Protein AF-A0A269Z074-F1 (afdb_monomer)

Radius of gyration: 26.38 Å; Cα contacts (8 Å, |Δi|>4): 41; chains: 1; bounding box: 40×21×77 Å

Organism: NCBI:txid33889

Structure (mmCIF, N/CA/C/O backbone):
data_AF-A0A269Z074-F1
#
_entry.id   AF-A0A269Z074-F1
#
loop_
_atom_site.group_PDB
_atom_site.id
_atom_site.type_symbol
_atom_site.label_atom_id
_atom_site.label_alt_id
_atom_site.label_comp_id
_atom_site.label_asym_id
_atom_site.label_entity_id
_atom_site.label_seq_id
_atom_site.pdbx_PDB_ins_code
_atom_site.Cartn_x
_atom_site.Cartn_y
_atom_site.Cartn_z
_atom_site.occupancy
_atom_site.B_iso_or_equiv
_atom_site.auth_seq_id
_atom_site.auth_comp_id
_atom_site.auth_asym_id
_atom_site.auth_atom_id
_atom_site.pdbx_PDB_model_num
ATOM 1 N N . GLN A 1 1 ? -8.521 -8.154 18.420 1.00 71.38 1 GLN A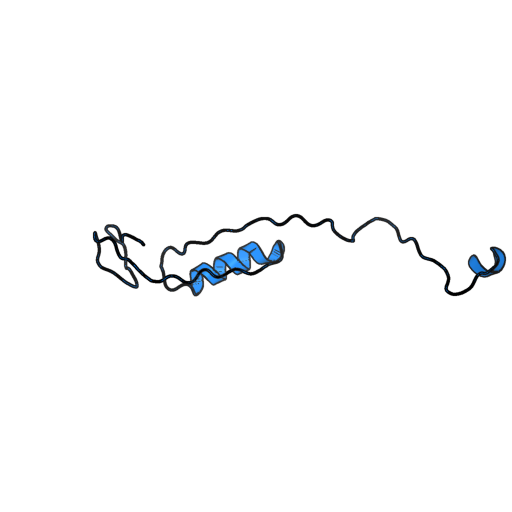 N 1
ATOM 2 C CA . GLN A 1 1 ? -8.782 -7.741 19.821 1.00 71.38 1 GLN A CA 1
ATOM 3 C C . GLN A 1 1 ? -8.395 -6.282 19.945 1.00 71.38 1 GLN A C 1
ATOM 5 O O . GLN A 1 1 ? -7.316 -5.931 19.476 1.00 71.38 1 GLN A O 1
ATOM 10 N N . PHE A 1 2 ? -9.226 -5.445 20.552 1.00 72.75 2 PHE A N 1
ATOM 11 C CA . PHE A 1 2 ? -8.870 -4.054 20.834 1.00 72.75 2 PHE A CA 1
ATOM 12 C C . PHE A 1 2 ? -9.488 -3.606 22.157 1.00 72.75 2 PHE A C 1
ATOM 14 O O . PHE A 1 2 ? -10.423 -4.226 22.652 1.00 72.75 2 PHE A O 1
ATOM 21 N N . LYS A 1 3 ? -8.926 -2.553 22.752 1.00 65.81 3 LYS A N 1
ATOM 22 C CA . LYS A 1 3 ? -9.423 -1.957 23.992 1.00 65.81 3 LYS A CA 1
ATOM 23 C C . LYS A 1 3 ? -9.699 -0.477 23.736 1.00 65.81 3 LYS A C 1
ATOM 25 O O . LYS A 1 3 ? -8.729 0.263 23.551 1.00 65.81 3 LYS A O 1
ATOM 30 N N . PRO A 1 4 ? -10.967 -0.038 23.705 1.00 68.81 4 PRO A N 1
ATOM 31 C CA . PRO A 1 4 ? -11.278 1.382 23.666 1.00 68.81 4 PRO A CA 1
ATOM 32 C C . PRO A 1 4 ? -10.736 2.052 24.938 1.00 68.81 4 PRO A C 1
ATOM 34 O O . PRO A 1 4 ? -10.879 1.518 26.043 1.00 68.81 4 PRO A O 1
ATOM 37 N N . ILE A 1 5 ? -10.073 3.194 24.776 1.00 73.56 5 ILE A N 1
ATOM 38 C CA . ILE A 1 5 ? -9.511 3.998 25.872 1.00 73.56 5 ILE A CA 1
ATOM 39 C C . ILE A 1 5 ? -10.418 5.194 26.174 1.00 73.56 5 ILE A C 1
ATOM 41 O O . ILE A 1 5 ? -11.305 5.504 25.381 1.00 73.56 5 ILE A O 1
ATOM 45 N N . ASP A 1 6 ? -10.209 5.847 27.318 1.00 55.97 6 ASP A N 1
ATOM 46 C CA . ASP A 1 6 ? -10.970 7.040 27.705 1.00 55.97 6 ASP A CA 1
ATOM 47 C C . ASP A 1 6 ? -10.955 8.092 26.569 1.00 55.97 6 ASP A C 1
ATOM 49 O O . ASP A 1 6 ? -9.921 8.296 25.933 1.00 55.97 6 ASP A O 1
ATOM 53 N N . ASP A 1 7 ? -12.119 8.700 26.299 1.00 68.56 7 ASP A N 1
ATOM 54 C CA . ASP A 1 7 ? -12.471 9.556 25.140 1.00 68.56 7 ASP A CA 1
ATOM 55 C C . ASP A 1 7 ? -12.675 8.869 23.769 1.00 68.56 7 ASP A C 1
ATOM 57 O O . ASP A 1 7 ? -13.029 9.546 22.803 1.00 68.56 7 ASP A O 1
ATOM 61 N N . ALA A 1 8 ? -12.545 7.543 23.646 1.00 63.94 8 ALA A N 1
ATOM 62 C CA . ALA A 1 8 ? -12.897 6.851 22.401 1.00 63.94 8 ALA A CA 1
ATOM 63 C C . ALA A 1 8 ? -14.423 6.802 22.182 1.00 63.94 8 ALA A C 1
ATOM 65 O O . ALA A 1 8 ? -15.181 6.542 23.119 1.00 63.94 8 ALA A O 1
ATOM 66 N N . ASN A 1 9 ? -14.877 6.956 20.931 1.00 64.38 9 ASN A N 1
ATOM 67 C CA . ASN A 1 9 ? -16.266 6.695 20.532 1.00 64.38 9 ASN A CA 1
ATOM 68 C C . ASN A 1 9 ? -16.344 5.404 19.691 1.00 64.38 9 ASN A C 1
ATOM 70 O O . ASN A 1 9 ? -16.428 5.465 18.460 1.00 64.38 9 ASN A O 1
ATOM 74 N N . PRO A 1 10 ? -16.224 4.221 20.324 1.00 63.31 10 PRO A N 1
ATOM 75 C CA . PRO A 1 10 ? -16.077 2.967 19.604 1.00 63.31 10 PRO A CA 1
ATOM 76 C C . PRO A 1 10 ? -17.345 2.613 18.820 1.00 63.31 10 PRO A C 1
ATOM 78 O O . PRO A 1 10 ? -18.459 2.674 19.333 1.00 63.31 10 PRO A O 1
ATOM 81 N N . TYR A 1 11 ? -17.164 2.154 17.580 1.00 65.38 11 TYR A N 1
ATOM 82 C CA . TYR A 1 11 ? -18.251 1.555 16.799 1.00 65.38 11 TYR A CA 1
ATOM 83 C C . TYR A 1 11 ? -18.731 0.218 17.404 1.00 65.38 11 TYR A C 1
ATOM 85 O O . TYR A 1 11 ? -19.881 -0.173 17.210 1.00 65.38 11 TYR A O 1
ATOM 93 N N . LEU A 1 12 ? -17.856 -0.482 18.141 1.00 67.81 12 LEU A N 1
ATOM 94 C CA . LEU A 1 12 ? -18.129 -1.756 18.810 1.00 67.81 12 LEU A CA 1
ATOM 95 C C . LEU A 1 12 ? -17.338 -1.853 20.134 1.00 67.81 12 LEU A C 1
ATOM 97 O O . LEU A 1 12 ? -16.170 -1.474 20.161 1.00 67.81 12 LEU A O 1
ATOM 101 N N . GLY A 1 13 ? -17.939 -2.401 21.195 1.00 66.69 13 GLY A N 1
ATOM 102 C CA . GLY A 1 13 ? -17.292 -2.637 22.499 1.00 66.69 13 GLY A CA 1
ATOM 103 C C . GLY A 1 13 ? -17.516 -1.539 23.549 1.00 66.69 13 GLY A C 1
ATOM 104 O O . GLY A 1 13 ? -18.005 -0.453 23.234 1.00 66.69 13 GLY A O 1
ATOM 105 N N . GLU A 1 14 ? -17.163 -1.836 24.804 1.00 71.25 14 GLU A N 1
ATOM 106 C CA . GLU A 1 14 ? -17.269 -0.914 25.946 1.00 71.25 14 GLU A CA 1
ATOM 107 C C . GLU A 1 14 ? -15.909 -0.302 26.329 1.00 71.25 14 GLU A C 1
ATOM 109 O O . GLU A 1 14 ? -14.854 -0.933 26.221 1.00 71.25 14 GLU A O 1
ATOM 114 N N . ILE A 1 15 ? -15.921 0.960 26.778 1.00 76.12 15 ILE A N 1
ATOM 115 C CA . ILE A 1 15 ? -14.707 1.678 27.195 1.00 76.12 15 ILE A CA 1
ATOM 116 C C . ILE A 1 15 ? -14.054 0.954 28.375 1.00 76.12 15 ILE A C 1
ATOM 118 O O . ILE A 1 15 ? -14.693 0.691 29.390 1.00 76.12 15 ILE A O 1
ATOM 122 N N . GLY A 1 16 ? -12.754 0.673 28.264 1.00 71.75 16 GLY A N 1
ATOM 123 C CA . GLY A 1 16 ? -11.985 0.038 29.332 1.00 71.75 16 GLY A CA 1
ATOM 124 C C . GLY A 1 16 ? -11.962 -1.496 29.300 1.00 71.75 16 GLY A C 1
ATOM 125 O O . GLY A 1 16 ? -11.083 -2.075 29.955 1.00 71.75 16 GLY A O 1
ATOM 126 N N . GLU A 1 17 ? -12.814 -2.148 28.506 1.00 74.56 17 GLU A N 1
ATOM 127 C CA . GLU A 1 17 ? -12.847 -3.609 28.339 1.00 74.56 17 GLU A CA 1
ATOM 128 C C . GLU A 1 17 ? -12.068 -4.066 27.090 1.00 74.56 17 GLU A C 1
ATOM 130 O O . GLU A 1 17 ? -11.835 -3.296 26.157 1.00 74.56 17 GLU A O 1
ATOM 135 N N . ILE A 1 18 ? -11.544 -5.300 27.118 1.00 66.94 18 ILE A N 1
ATOM 136 C CA . ILE A 1 18 ? -10.835 -5.887 25.969 1.00 66.94 18 ILE A CA 1
ATOM 137 C C . ILE A 1 18 ? -11.850 -6.659 25.144 1.00 66.94 18 ILE A C 1
ATOM 139 O O . ILE A 1 18 ? -12.287 -7.731 25.562 1.00 66.94 18 ILE A O 1
ATOM 143 N N . GLU A 1 19 ? -12.104 -6.170 23.936 1.00 70.75 19 GLU A N 1
ATOM 144 C CA . GLU A 1 19 ? -13.091 -6.759 23.051 1.00 70.75 19 GLU A CA 1
ATOM 145 C C . GLU A 1 19 ? -12.454 -7.651 21.992 1.00 70.75 19 GLU A C 1
ATOM 147 O O . GLU A 1 19 ? -11.474 -7.302 21.316 1.00 70.75 19 GLU A O 1
ATOM 152 N N . TYR A 1 20 ? -13.024 -8.847 21.859 1.00 71.50 20 TYR A N 1
ATOM 153 C CA . TYR A 1 20 ? -12.635 -9.846 20.876 1.00 71.50 20 TYR A CA 1
ATOM 154 C C . TYR A 1 20 ? -13.632 -9.806 19.726 1.00 71.50 20 TYR A C 1
ATOM 156 O O . TYR A 1 20 ? -14.788 -10.191 19.876 1.00 71.50 20 TYR A O 1
ATOM 164 N N . VAL A 1 21 ? -13.167 -9.324 18.578 1.00 78.75 21 VAL A N 1
ATOM 165 C CA . VAL A 1 21 ? -13.962 -9.201 17.357 1.00 78.75 21 VAL A CA 1
ATOM 166 C C . VAL A 1 21 ? -13.319 -10.057 16.281 1.00 78.75 21 VAL A C 1
ATOM 168 O O . VAL A 1 21 ? -12.092 -10.061 16.147 1.00 78.75 21 VAL A O 1
ATOM 171 N N . ASP A 1 22 ? -14.152 -10.768 15.525 1.00 78.88 22 ASP A N 1
ATOM 172 C CA . ASP A 1 22 ? -13.729 -11.448 14.308 1.00 78.88 22 ASP A CA 1
ATOM 173 C C . ASP A 1 22 ? -13.419 -10.393 13.238 1.00 78.88 22 ASP A C 1
ATOM 175 O O . ASP A 1 22 ? -14.311 -9.765 12.668 1.00 78.88 22 ASP A O 1
ATOM 179 N N . GLU A 1 23 ? -12.131 -10.165 12.995 1.00 84.00 23 GLU A N 1
ATOM 180 C CA . GLU A 1 23 ? -11.651 -9.203 12.006 1.00 84.00 23 GLU A CA 1
ATOM 181 C C . GLU A 1 23 ? -11.378 -9.882 10.661 1.00 84.00 23 GLU A C 1
ATOM 183 O O . GLU A 1 23 ? -10.940 -11.032 10.583 1.00 84.00 23 GLU A O 1
ATOM 188 N N . VAL A 1 24 ? -11.597 -9.137 9.577 1.00 88.38 24 VAL A N 1
ATOM 189 C CA . VAL A 1 24 ? -11.239 -9.562 8.221 1.00 88.38 24 VAL A CA 1
ATOM 190 C C . VAL A 1 24 ? -9.986 -8.812 7.791 1.00 88.38 24 VAL A C 1
ATOM 192 O O . VAL A 1 24 ? -9.987 -7.585 7.716 1.00 88.38 24 VAL A O 1
ATOM 195 N N . LYS A 1 25 ? -8.924 -9.548 7.449 1.00 91.56 25 LYS A N 1
ATOM 196 C CA . LYS A 1 25 ? -7.730 -8.966 6.830 1.00 91.56 25 LYS A CA 1
ATOM 197 C C . LYS A 1 25 ? -7.967 -8.791 5.328 1.00 91.56 25 LYS A C 1
ATOM 199 O O . LYS A 1 25 ? -8.142 -9.774 4.610 1.00 91.56 25 LYS A O 1
ATOM 204 N N . LEU A 1 26 ? -7.964 -7.546 4.858 1.00 93.44 26 LEU A N 1
ATOM 205 C CA . LEU A 1 26 ? -8.061 -7.209 3.437 1.00 93.44 26 LEU A CA 1
ATOM 206 C C . LEU A 1 26 ? -6.671 -6.893 2.879 1.00 93.44 26 LEU A C 1
ATOM 208 O O . LEU A 1 26 ? -5.952 -6.068 3.436 1.00 93.44 26 LEU A O 1
ATOM 212 N N . GLU A 1 27 ? -6.306 -7.529 1.766 1.00 96.12 27 GLU A N 1
ATOM 213 C CA . GLU A 1 27 ? -5.015 -7.335 1.098 1.00 96.12 27 GLU A CA 1
ATOM 214 C C . GLU A 1 27 ? -5.238 -7.060 -0.391 1.00 96.12 27 GLU A C 1
ATOM 216 O O . GLU A 1 27 ? -5.938 -7.807 -1.077 1.00 96.12 27 GLU A O 1
ATOM 221 N N . PHE A 1 28 ? -4.652 -5.979 -0.904 1.00 95.12 28 PHE A N 1
ATOM 222 C CA . PHE A 1 28 ? -4.716 -5.612 -2.317 1.00 95.12 28 PHE A CA 1
ATOM 223 C C . PHE A 1 28 ? -3.494 -4.779 -2.716 1.00 95.12 28 PHE A C 1
ATOM 225 O O . PHE A 1 28 ? -2.795 -4.225 -1.872 1.00 95.12 28 PHE A O 1
ATOM 232 N N . MET A 1 29 ? -3.222 -4.704 -4.020 1.00 95.75 29 MET A N 1
ATOM 233 C CA . MET A 1 29 ? -2.119 -3.909 -4.562 1.00 95.75 29 MET A CA 1
ATOM 234 C C . MET A 1 29 ? -2.603 -2.536 -5.019 1.00 95.75 29 MET A C 1
ATOM 236 O O . MET A 1 29 ? -3.684 -2.409 -5.595 1.00 95.75 29 MET A O 1
ATOM 240 N N . ILE A 1 30 ? -1.750 -1.533 -4.839 1.00 95.50 30 ILE A N 1
ATOM 241 C CA . ILE A 1 30 ? -1.928 -0.178 -5.364 1.00 95.50 30 ILE A CA 1
ATOM 242 C C . ILE A 1 30 ? -0.659 0.266 -6.090 1.00 95.50 30 ILE A C 1
ATOM 244 O O . ILE A 1 30 ? 0.429 -0.250 -5.826 1.00 95.50 30 ILE A O 1
ATOM 248 N N . SER A 1 31 ? -0.778 1.231 -7.001 1.00 93.88 31 SER A N 1
ATOM 249 C CA . SER A 1 31 ? 0.400 1.930 -7.515 1.00 93.88 31 SER A CA 1
ATOM 250 C C . SER A 1 31 ? 0.928 2.918 -6.472 1.00 93.88 31 SER A C 1
ATOM 252 O O . SER A 1 31 ? 0.178 3.417 -5.633 1.00 93.88 31 SER A O 1
ATOM 254 N N . TYR A 1 32 ? 2.214 3.260 -6.555 1.00 91.88 32 TYR A N 1
ATOM 255 C CA . TYR A 1 32 ? 2.839 4.227 -5.644 1.00 91.88 32 TYR A CA 1
ATOM 256 C C . TYR A 1 32 ? 2.081 5.569 -5.595 1.00 91.88 32 TYR A C 1
ATOM 258 O O . TYR A 1 32 ? 1.864 6.150 -4.536 1.00 91.88 32 TYR A O 1
ATOM 266 N N . GLN A 1 33 ? 1.584 6.031 -6.745 1.00 94.94 33 GLN A N 1
ATOM 267 C CA . GLN A 1 33 ? 0.835 7.287 -6.863 1.00 94.94 33 GLN A CA 1
ATOM 268 C C . GLN A 1 33 ? -0.530 7.252 -6.156 1.00 94.94 33 GLN A C 1
ATOM 270 O O . GLN A 1 33 ? -1.088 8.299 -5.836 1.00 94.94 33 GLN A O 1
ATOM 275 N N . GLN A 1 34 ? -1.081 6.061 -5.911 1.00 97.31 34 GLN A N 1
ATOM 276 C CA . GLN A 1 34 ? -2.381 5.880 -5.267 1.00 97.31 34 GLN A CA 1
ATOM 277 C C . GLN A 1 34 ? -2.296 5.854 -3.737 1.00 97.31 34 GLN A C 1
ATOM 279 O O . GLN A 1 34 ? -3.344 5.809 -3.094 1.00 97.31 34 GLN A O 1
ATOM 284 N N . GLN A 1 35 ? -1.104 5.908 -3.133 1.00 96.88 35 GLN A N 1
ATOM 285 C CA . GLN A 1 35 ? -0.937 5.770 -1.681 1.00 96.88 35 GLN A CA 1
ATOM 286 C C . GLN A 1 35 ? -1.770 6.792 -0.889 1.00 96.88 35 GLN A C 1
ATOM 288 O O . GLN A 1 35 ? -2.596 6.403 -0.067 1.00 96.88 35 GLN A O 1
ATOM 293 N N . GLN A 1 36 ? -1.649 8.087 -1.202 1.00 97.44 36 GLN A N 1
ATOM 294 C CA . GLN A 1 36 ? -2.411 9.142 -0.514 1.00 97.44 36 GLN A CA 1
ATOM 295 C C . GLN A 1 36 ? -3.925 9.040 -0.742 1.00 97.44 36 GLN A C 1
ATOM 297 O O . GLN A 1 36 ? -4.717 9.368 0.141 1.00 97.44 36 GLN A O 1
ATOM 302 N N . LEU A 1 37 ? -4.344 8.617 -1.939 1.00 97.50 37 LEU A N 1
ATOM 303 C CA . LEU A 1 37 ? -5.760 8.411 -2.244 1.00 97.50 37 LEU A CA 1
ATOM 304 C C . LEU A 1 37 ? -6.323 7.247 -1.420 1.00 97.50 37 LEU A C 1
ATOM 306 O O . LEU A 1 37 ? -7.418 7.353 -0.875 1.00 97.50 37 LEU A O 1
ATOM 310 N N . THR A 1 38 ? -5.555 6.164 -1.317 1.00 97.31 38 THR A N 1
ATOM 311 C CA . THR A 1 38 ? -5.923 4.956 -0.574 1.00 97.31 38 THR A CA 1
ATOM 312 C C . THR A 1 38 ? -6.041 5.254 0.915 1.00 97.31 38 THR A C 1
ATOM 314 O O . THR A 1 38 ? -7.048 4.910 1.519 1.00 97.31 38 THR A O 1
ATOM 317 N N . GLU A 1 39 ? -5.072 5.969 1.489 1.00 96.62 39 GLU A N 1
ATOM 318 C CA . GLU A 1 39 ? -5.111 6.401 2.889 1.00 96.62 39 GLU A CA 1
ATOM 319 C C . GLU A 1 39 ? -6.366 7.228 3.199 1.00 96.62 39 GLU A C 1
ATOM 3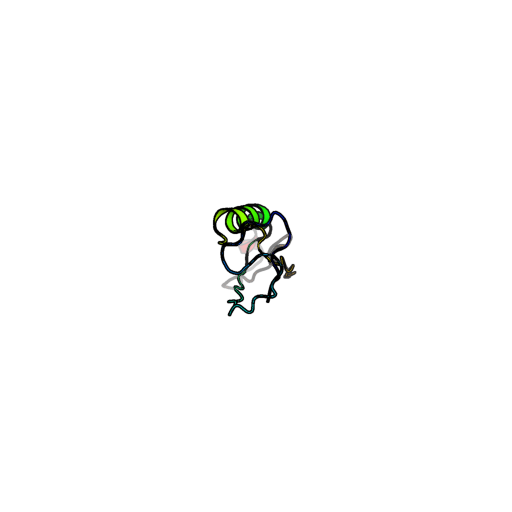21 O O . GLU A 1 39 ? -7.098 6.921 4.138 1.00 96.62 39 GLU A O 1
ATOM 326 N N . LYS A 1 40 ? -6.681 8.231 2.369 1.00 97.00 40 LYS A N 1
ATOM 327 C CA . LYS A 1 40 ? -7.904 9.032 2.538 1.00 97.00 40 LYS A CA 1
ATOM 328 C C . LYS A 1 40 ? -9.171 8.186 2.465 1.00 97.00 40 LYS A C 1
ATOM 330 O O . LYS A 1 40 ? -10.094 8.416 3.239 1.00 97.00 40 LYS A O 1
ATOM 335 N N . ALA A 1 41 ? -9.221 7.224 1.545 1.00 96.69 41 ALA A N 1
ATOM 336 C CA . ALA A 1 41 ? -10.367 6.335 1.410 1.00 96.69 41 ALA A CA 1
ATOM 337 C C . ALA A 1 41 ? -10.531 5.427 2.638 1.00 96.69 41 ALA A C 1
ATOM 339 O O . ALA A 1 41 ? -11.652 5.258 3.111 1.00 96.69 41 ALA A O 1
ATOM 340 N N . ILE A 1 42 ? -9.435 4.895 3.190 1.00 95.75 42 ILE A N 1
ATOM 341 C CA . ILE A 1 42 ? -9.475 4.112 4.430 1.00 95.75 42 ILE A CA 1
ATOM 342 C C . ILE A 1 42 ? -10.058 4.967 5.559 1.00 95.75 42 ILE A C 1
ATOM 344 O O . ILE A 1 42 ? -11.064 4.579 6.137 1.00 95.75 42 ILE A O 1
ATOM 348 N N . HIS A 1 43 ? -9.526 6.166 5.811 1.00 94.19 43 HIS A N 1
ATOM 349 C CA . HIS A 1 43 ? -10.043 7.045 6.874 1.00 94.19 43 HIS A CA 1
ATOM 350 C C . HIS A 1 43 ? -11.500 7.477 6.670 1.00 94.19 43 HIS A C 1
ATOM 352 O O . HIS A 1 43 ? -12.231 7.660 7.635 1.00 94.19 43 HIS A O 1
ATOM 358 N N . GLN A 1 44 ? -11.939 7.650 5.422 1.00 95.69 44 GLN A N 1
ATOM 359 C CA . GLN A 1 44 ? -13.302 8.092 5.124 1.00 95.69 44 GLN A CA 1
ATOM 360 C C . GLN A 1 44 ? -14.349 6.979 5.275 1.00 95.69 44 GLN A C 1
ATOM 362 O O . GLN A 1 44 ? -15.491 7.269 5.632 1.00 95.69 44 GLN A O 1
ATOM 367 N N . TYR A 1 45 ? -13.999 5.734 4.940 1.00 94.12 45 TYR A N 1
ATOM 368 C CA . TYR A 1 45 ? -14.969 4.640 4.820 1.00 94.12 45 TYR A CA 1
ATOM 369 C C . TYR A 1 45 ? -14.789 3.526 5.850 1.00 94.12 45 TYR A C 1
ATOM 371 O O . TYR A 1 45 ? -15.674 2.677 5.974 1.00 94.12 45 TYR A O 1
ATOM 379 N N . HIS A 1 46 ? -13.671 3.491 6.573 1.00 91.12 46 HIS A N 1
ATOM 380 C CA . HIS A 1 46 ? -13.459 2.479 7.594 1.00 91.12 46 HIS A CA 1
ATOM 381 C C . HIS A 1 46 ? -14.386 2.727 8.803 1.00 91.12 46 HIS A C 1
ATOM 383 O O . HIS A 1 46 ? -14.499 3.867 9.250 1.00 91.12 46 HIS A O 1
ATOM 389 N N . PRO A 1 47 ? -15.044 1.691 9.363 1.00 86.88 47 PRO A N 1
ATOM 390 C CA . PRO A 1 47 ? -15.985 1.864 10.477 1.00 86.88 47 PRO A CA 1
ATOM 391 C C . PRO A 1 47 ? -15.352 2.410 11.761 1.00 86.88 47 PRO A C 1
ATOM 393 O O . PRO A 1 47 ? -16.026 3.041 12.570 1.00 86.88 47 PRO A O 1
ATOM 396 N N . TYR A 1 48 ? -14.069 2.116 11.978 1.00 83.19 48 TYR A N 1
ATOM 397 C CA . TYR A 1 48 ? -13.340 2.545 13.172 1.00 83.19 48 TYR A CA 1
ATOM 398 C C . TYR A 1 48 ? -12.703 3.917 12.985 1.00 83.19 48 TYR A C 1
ATOM 400 O O . TYR A 1 48 ? -12.114 4.182 11.941 1.00 83.19 48 TYR A O 1
ATOM 408 N N . GLU A 1 49 ? -12.738 4.720 14.049 1.00 76.44 49 GLU A N 1
ATOM 409 C CA . GLU A 1 49 ? -12.114 6.046 14.122 1.00 76.44 49 GLU A CA 1
ATOM 410 C C . GLU A 1 49 ? -10.594 5.995 13.915 1.00 76.44 49 GLU A C 1
ATOM 412 O O . GLU A 1 49 ? -10.026 6.848 13.241 1.00 76.44 49 GLU A O 1
ATOM 417 N N . THR A 1 50 ? -9.934 4.970 14.464 1.00 84.38 50 THR A N 1
ATOM 418 C CA . THR A 1 50 ? -8.504 4.707 14.244 1.00 84.38 50 THR A CA 1
ATOM 419 C C . THR A 1 50 ? -8.337 3.378 13.499 1.00 84.38 50 THR A C 1
ATOM 421 O O . THR A 1 50 ? -8.233 2.330 14.142 1.00 84.38 50 THR A O 1
ATOM 424 N N . PRO A 1 51 ? -8.370 3.373 12.152 1.00 89.94 51 PRO A N 1
ATOM 425 C CA . 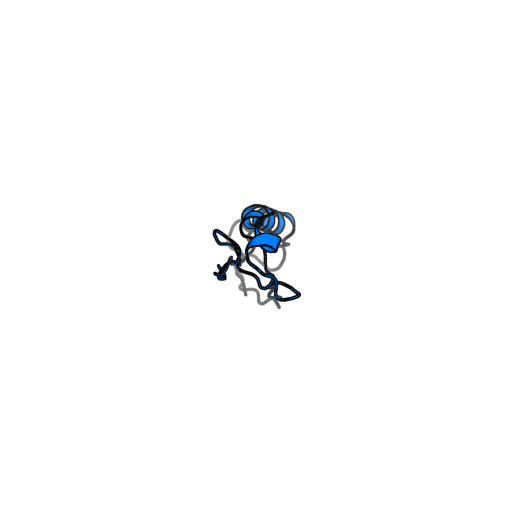PRO A 1 51 ? -8.166 2.160 11.365 1.00 89.94 51 PRO A CA 1
ATOM 426 C C . PRO A 1 51 ? -6.719 1.659 11.463 1.00 89.94 51 PRO A C 1
ATOM 428 O O . PRO A 1 51 ? -5.778 2.450 11.500 1.00 89.94 51 PRO A O 1
ATOM 431 N N . VAL A 1 52 ? -6.539 0.336 11.441 1.00 91.44 52 VAL A N 1
ATOM 432 C CA . VAL A 1 52 ? -5.220 -0.313 11.384 1.00 91.44 52 VAL A CA 1
ATOM 433 C C . VAL A 1 52 ? -4.966 -0.791 9.956 1.00 91.44 52 VAL A C 1
ATOM 435 O O . VAL A 1 52 ? -5.742 -1.578 9.416 1.00 91.44 52 VAL A O 1
ATOM 438 N N . TYR A 1 53 ? -3.891 -0.310 9.336 1.00 94.56 53 TYR A N 1
ATOM 439 C CA . TYR A 1 53 ? -3.468 -0.698 7.991 1.00 94.56 53 TYR A CA 1
ATOM 440 C C . TYR A 1 53 ? -1.950 -0.566 7.842 1.00 94.56 53 TYR A C 1
ATOM 442 O O . TYR A 1 53 ? -1.329 0.263 8.504 1.00 94.56 53 TYR A O 1
ATOM 450 N N . ASP A 1 54 ? -1.374 -1.33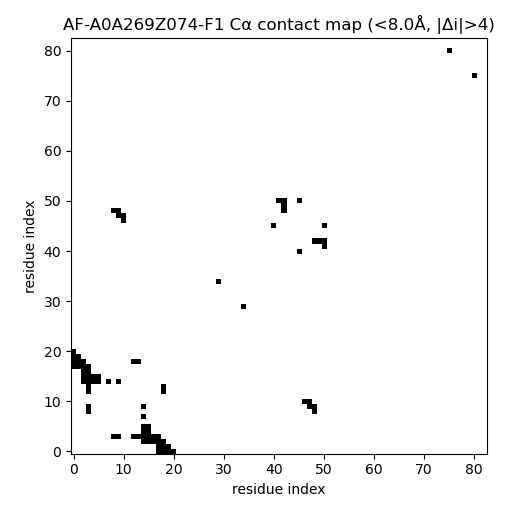5 6.918 1.00 96.19 54 ASP A N 1
ATOM 451 C CA . ASP A 1 54 ? 0.047 -1.288 6.574 1.00 96.19 54 ASP A CA 1
ATOM 452 C C . ASP A 1 54 ? 0.226 -1.082 5.066 1.00 96.19 54 ASP A C 1
ATOM 454 O O . ASP A 1 54 ? -0.435 -1.731 4.251 1.00 96.19 54 ASP A O 1
ATOM 458 N N . PHE A 1 55 ? 1.165 -0.214 4.681 1.00 96.12 55 PHE A N 1
ATOM 459 C CA . PHE A 1 55 ? 1.669 -0.152 3.309 1.00 96.12 55 PHE A CA 1
ATOM 460 C C . PHE A 1 55 ? 2.963 -0.957 3.218 1.00 96.12 55 PHE A C 1
ATOM 462 O O . PHE A 1 55 ? 3.987 -0.569 3.776 1.00 96.12 55 PHE A O 1
ATOM 469 N N . ILE A 1 56 ? 2.919 -2.075 2.496 1.00 95.69 56 ILE A N 1
ATOM 470 C CA . ILE A 1 56 ? 4.083 -2.934 2.269 1.00 95.69 56 ILE A CA 1
ATOM 471 C C . ILE A 1 56 ? 4.640 -2.622 0.881 1.00 95.69 56 ILE A C 1
ATOM 473 O O . ILE A 1 56 ? 3.977 -2.857 -0.131 1.00 95.69 56 ILE A O 1
ATOM 477 N N . GLU A 1 57 ? 5.855 -2.078 0.828 1.00 93.19 57 GLU A N 1
ATOM 478 C CA . GLU A 1 57 ? 6.516 -1.780 -0.440 1.00 93.19 57 GLU A CA 1
ATOM 479 C C . GLU A 1 57 ? 6.898 -3.075 -1.167 1.00 93.19 57 GLU A C 1
ATOM 481 O O . GLU A 1 57 ? 7.568 -3.950 -0.618 1.00 93.19 57 GLU A O 1
ATOM 486 N N . LEU A 1 58 ? 6.482 -3.181 -2.429 1.00 90.06 58 LEU A N 1
ATOM 487 C CA . LEU A 1 58 ? 6.856 -4.272 -3.321 1.00 90.06 58 LEU A CA 1
ATOM 488 C C . LEU A 1 58 ? 7.695 -3.712 -4.463 1.00 90.06 58 LEU A C 1
ATOM 490 O O . LEU A 1 58 ? 7.173 -3.111 -5.404 1.00 90.06 58 LEU A O 1
ATOM 494 N N . THR A 1 59 ? 9.002 -3.936 -4.396 1.00 82.38 59 THR A N 1
ATOM 495 C CA . THR A 1 59 ? 9.923 -3.578 -5.472 1.00 82.38 59 THR A CA 1
ATOM 496 C C . THR A 1 59 ? 9.819 -4.614 -6.590 1.00 82.38 59 THR A C 1
ATOM 498 O O . THR A 1 59 ? 10.002 -5.811 -6.374 1.00 82.38 59 THR A O 1
ATOM 501 N N . LYS A 1 60 ? 9.515 -4.155 -7.804 1.00 74.56 60 LYS A N 1
ATOM 502 C CA . LYS A 1 60 ? 9.592 -4.958 -9.028 1.00 74.56 60 LYS A CA 1
ATOM 503 C C . LYS A 1 60 ? 10.598 -4.305 -9.957 1.00 74.56 60 LYS A C 1
ATOM 505 O O . LYS A 1 60 ? 10.626 -3.079 -10.057 1.00 74.56 60 LYS A O 1
ATOM 510 N N . GLU A 1 61 ? 11.389 -5.112 -10.656 1.00 79.44 61 GLU A N 1
ATOM 511 C CA . GLU A 1 61 ? 12.166 -4.591 -11.775 1.00 79.44 61 GLU A CA 1
ATOM 512 C C . GLU A 1 61 ? 11.192 -4.090 -12.841 1.00 79.44 61 GLU A C 1
ATOM 514 O O . GLU A 1 61 ? 10.313 -4.817 -13.312 1.00 79.44 61 GLU A O 1
ATOM 519 N N . GLY A 1 62 ? 11.287 -2.802 -13.154 1.00 73.00 62 GLY A N 1
ATOM 520 C CA . GLY A 1 62 ? 10.466 -2.201 -14.185 1.00 73.00 62 GLY A CA 1
ATOM 521 C C . GLY A 1 62 ? 10.922 -2.640 -15.568 1.00 73.00 62 GLY A C 1
ATOM 522 O O . GLY A 1 62 ? 12.113 -2.774 -15.829 1.00 73.00 62 GLY A O 1
ATOM 523 N N . SER A 1 63 ? 9.980 -2.787 -16.495 1.00 76.44 63 SER A N 1
ATOM 524 C CA . SER A 1 63 ? 10.274 -3.045 -17.909 1.00 76.44 63 SER A CA 1
ATOM 525 C C . SER A 1 63 ? 10.672 -1.774 -18.677 1.00 76.44 63 SER A C 1
ATOM 527 O O . SER A 1 63 ? 10.442 -1.684 -19.881 1.00 76.44 63 SER A O 1
ATOM 529 N N . TYR A 1 64 ? 11.188 -0.755 -17.985 1.00 78.31 64 TYR A N 1
ATOM 530 C CA . TYR A 1 64 ? 11.610 0.510 -18.578 1.00 78.31 64 TYR A CA 1
ATOM 531 C C . TYR A 1 64 ? 13.133 0.558 -18.681 1.00 78.31 64 TYR A C 1
ATOM 533 O O . TYR A 1 64 ? 13.859 0.232 -17.746 1.00 78.31 64 TYR A O 1
ATOM 541 N N . GLY A 1 65 ? 13.616 0.995 -19.835 1.00 83.12 65 GLY A N 1
ATOM 542 C CA . GLY A 1 65 ? 15.032 1.105 -20.145 1.00 83.12 65 GLY A CA 1
ATOM 543 C C . GLY A 1 65 ? 15.234 2.058 -21.314 1.00 83.12 65 GLY A C 1
ATOM 544 O O . GLY A 1 65 ? 14.278 2.462 -21.978 1.00 83.12 65 GLY A O 1
ATOM 545 N N . LEU A 1 66 ? 16.481 2.455 -21.545 1.00 87.56 66 LEU A N 1
ATOM 546 C CA . LEU A 1 66 ? 16.831 3.265 -22.706 1.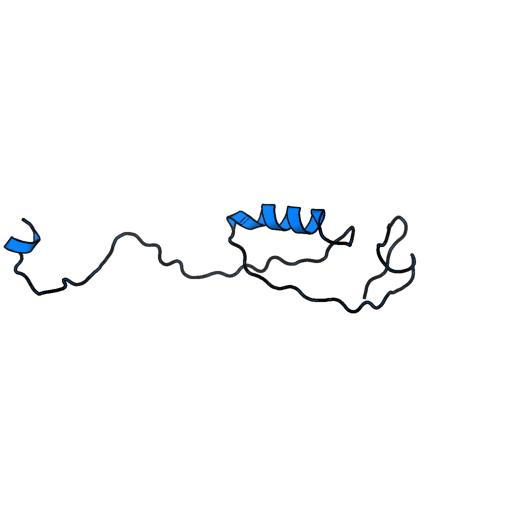00 87.56 66 LEU A CA 1
ATOM 547 C C . LEU A 1 66 ? 17.107 2.349 -23.897 1.00 87.56 66 LEU A C 1
ATOM 549 O O . LEU A 1 66 ? 18.002 1.510 -23.843 1.00 87.56 66 LEU A O 1
ATOM 553 N N . GLY A 1 67 ? 16.366 2.567 -24.980 1.00 88.69 67 GLY A N 1
ATOM 554 C CA . GLY A 1 67 ? 16.503 1.799 -26.211 1.00 88.69 67 GLY A CA 1
ATOM 555 C C . GLY A 1 67 ? 15.644 0.537 -26.241 1.00 88.69 67 GLY A C 1
ATOM 556 O O . GLY A 1 67 ? 15.096 0.089 -25.237 1.00 88.69 67 GLY A O 1
ATOM 557 N N . ILE A 1 68 ? 15.504 -0.006 -27.445 1.00 90.31 68 ILE A N 1
ATOM 558 C CA . ILE A 1 68 ? 14.772 -1.236 -27.733 1.00 90.31 68 ILE A CA 1
ATOM 559 C C . ILE A 1 68 ? 15.677 -2.062 -28.643 1.00 90.31 68 ILE A C 1
ATOM 561 O O . ILE A 1 68 ? 16.249 -1.528 -29.592 1.00 90.31 68 ILE A O 1
ATOM 565 N N . ILE A 1 69 ? 15.815 -3.350 -28.344 1.00 91.88 69 ILE A N 1
ATOM 566 C CA . ILE A 1 69 ? 16.428 -4.330 -29.241 1.00 91.88 69 ILE A CA 1
ATOM 567 C C . ILE A 1 69 ? 15.308 -5.264 -29.686 1.00 91.88 69 ILE A C 1
ATOM 569 O O . ILE A 1 69 ? 14.502 -5.700 -28.864 1.00 91.88 69 ILE A O 1
ATOM 573 N N . GLY A 1 70 ? 15.244 -5.539 -30.983 1.00 92.19 70 GLY A N 1
ATOM 574 C CA . GLY A 1 70 ? 14.264 -6.437 -31.573 1.00 92.19 70 GLY A CA 1
ATOM 575 C C . GLY A 1 70 ? 14.845 -7.147 -32.786 1.00 92.19 70 GLY A C 1
ATOM 576 O O . GLY A 1 70 ? 15.894 -6.761 -33.304 1.00 92.19 70 GLY A O 1
ATOM 577 N N . GLU A 1 71 ? 14.153 -8.188 -33.221 1.00 95.31 71 GLU A N 1
ATOM 578 C CA . GLU A 1 71 ? 14.494 -8.952 -34.415 1.00 95.31 71 GLU A CA 1
ATOM 579 C C . GLU A 1 71 ? 13.547 -8.567 -35.552 1.00 95.31 71 GLU A C 1
ATOM 581 O O . GLU A 1 71 ? 12.384 -8.220 -35.327 1.00 95.31 71 GLU A O 1
ATOM 586 N N . LEU A 1 72 ? 14.051 -8.603 -36.783 1.00 94.56 72 LEU A N 1
ATOM 587 C CA . LEU A 1 72 ? 13.220 -8.414 -37.965 1.00 94.56 72 LEU A CA 1
ATOM 588 C C . LEU A 1 72 ? 12.390 -9.672 -38.220 1.00 94.56 72 LEU A C 1
ATOM 590 O O . LEU A 1 72 ? 12.868 -10.784 -38.013 1.00 94.56 72 LEU A O 1
ATOM 594 N N . ASN A 1 73 ? 11.170 -9.494 -38.730 1.00 94.69 73 ASN A N 1
ATOM 595 C CA . ASN A 1 73 ? 10.309 -10.623 -39.096 1.00 94.69 73 ASN A CA 1
ATOM 596 C C . ASN A 1 73 ? 10.948 -11.508 -40.179 1.00 94.69 73 ASN A C 1
ATOM 598 O O . ASN A 1 73 ? 10.768 -12.723 -40.166 1.00 94.69 73 ASN A O 1
ATOM 602 N N . GLU A 1 74 ? 11.699 -10.900 -41.101 1.00 95.31 74 GLU A N 1
ATOM 603 C CA . GLU A 1 74 ? 12.451 -11.584 -42.151 1.00 95.31 74 GLU A CA 1
ATOM 604 C C . GLU A 1 74 ? 13.864 -10.981 -42.266 1.00 95.31 74 GLU A C 1
ATOM 606 O O . GLU A 1 74 ? 14.018 -9.764 -42.105 1.00 95.31 74 GLU A O 1
ATOM 611 N N . PRO A 1 75 ? 14.907 -11.787 -42.550 1.00 95.06 75 PRO A N 1
ATOM 612 C CA . PRO A 1 75 ? 16.252 -11.270 -42.786 1.00 95.06 75 PRO A CA 1
ATOM 613 C C . PRO A 1 75 ? 16.303 -10.353 -44.015 1.00 95.06 75 PRO A C 1
ATOM 615 O O . PRO A 1 75 ? 15.833 -10.726 -45.087 1.00 95.06 75 PRO A O 1
ATOM 618 N N . MET A 1 76 ? 16.950 -9.195 -43.883 1.00 95.56 76 MET A N 1
ATOM 619 C CA . MET A 1 76 ? 17.225 -8.274 -44.992 1.00 95.56 76 MET A CA 1
ATOM 620 C C . MET A 1 76 ? 18.684 -7.818 -44.981 1.00 95.56 76 MET A C 1
ATOM 622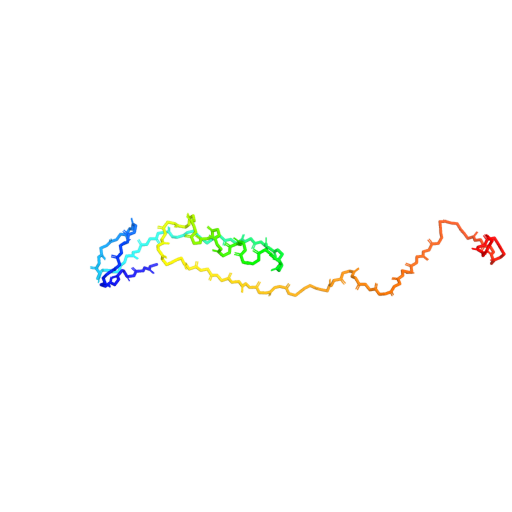 O O . MET A 1 76 ? 19.392 -7.970 -43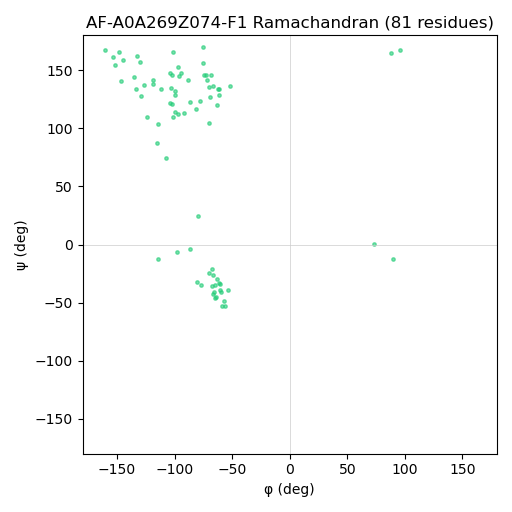.981 1.00 95.56 76 MET A O 1
ATOM 626 N N . ASN A 1 77 ? 19.149 -7.297 -46.115 1.00 95.06 77 ASN A N 1
ATOM 627 C CA . ASN A 1 77 ? 20.483 -6.717 -46.218 1.00 95.06 77 ASN A CA 1
ATOM 628 C C . ASN A 1 77 ? 20.527 -5.329 -45.532 1.00 95.06 77 ASN A C 1
ATOM 630 O O . ASN A 1 77 ? 19.502 -4.768 -45.150 1.00 95.06 77 ASN A O 1
ATOM 634 N N . ILE A 1 78 ? 21.730 -4.771 -45.367 1.00 94.88 78 ILE A N 1
ATOM 635 C CA . ILE A 1 78 ? 21.908 -3.466 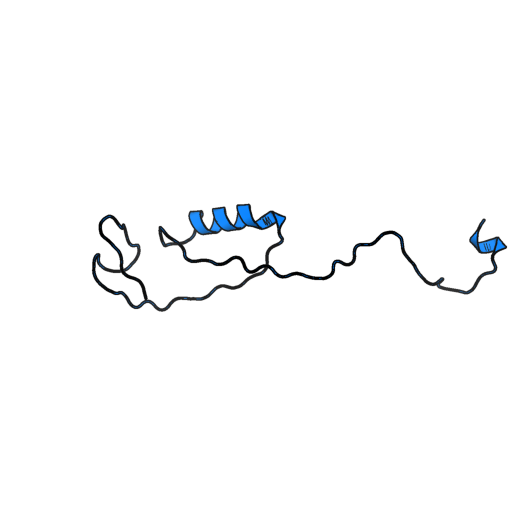-44.709 1.00 94.88 78 ILE A CA 1
ATOM 636 C C . ILE A 1 78 ? 21.316 -2.324 -45.545 1.00 94.88 78 ILE A C 1
ATOM 638 O O . ILE A 1 78 ? 20.796 -1.378 -44.967 1.00 94.88 78 ILE A O 1
ATOM 642 N N . GLU A 1 79 ? 21.396 -2.404 -46.875 1.00 95.38 79 GLU A N 1
ATOM 643 C CA . GLU A 1 79 ? 20.942 -1.346 -47.789 1.00 95.38 79 GLU A CA 1
ATOM 644 C C . GLU A 1 79 ? 19.427 -1.127 -47.681 1.00 95.38 79 GLU A C 1
ATOM 646 O O . GLU A 1 79 ? 18.992 0.010 -47.525 1.00 95.38 79 GLU A O 1
ATOM 651 N N . ASP A 1 80 ? 18.656 -2.214 -47.655 1.00 92.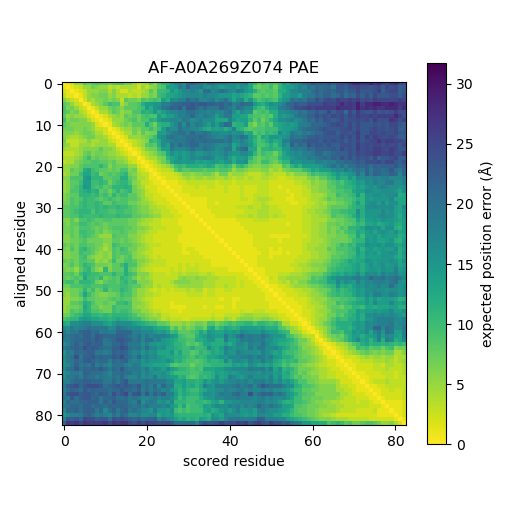81 80 ASP A N 1
ATOM 652 C CA . ASP A 1 80 ? 17.199 -2.227 -47.501 1.00 92.81 80 ASP A CA 1
ATOM 653 C C . ASP A 1 80 ? 16.761 -1.827 -46.079 1.00 92.81 80 ASP A C 1
ATOM 655 O O . ASP A 1 80 ? 15.645 -1.355 -45.880 1.00 92.81 80 ASP A O 1
ATOM 659 N N . PHE A 1 81 ? 17.623 -2.012 -45.070 1.00 93.44 81 PHE A N 1
ATOM 660 C CA . PHE A 1 81 ? 17.314 -1.671 -43.676 1.00 93.44 81 PHE A CA 1
ATOM 661 C C . PHE A 1 81 ? 17.482 -0.176 -43.363 1.00 93.44 81 PHE A C 1
ATOM 663 O O . PHE A 1 81 ? 16.793 0.349 -42.489 1.00 93.44 81 PHE A O 1
ATOM 670 N N . VAL A 1 82 ? 18.426 0.504 -44.025 1.00 93.50 82 VAL A N 1
ATOM 671 C CA . VAL A 1 82 ? 18.762 1.918 -43.751 1.00 93.50 82 VAL A CA 1
ATOM 672 C C . VAL A 1 82 ? 18.092 2.916 -44.703 1.00 93.50 82 VAL A C 1
ATOM 674 O O . VAL A 1 82 ? 18.255 4.122 -44.501 1.00 93.50 82 VAL A O 1
ATOM 677 N N . SER A 1 83 ? 17.392 2.435 -45.738 1.00 80.00 83 SER A N 1
ATOM 678 C CA . SER A 1 83 ? 16.619 3.249 -46.690 1.00 80.00 83 SER A CA 1
ATOM 679 C C . SER A 1 83 ? 15.274 3.690 -46.122 1.00 80.00 83 SER A C 1
ATOM 681 O O . SER A 1 83 ? 14.934 4.882 -46.289 1.00 80.00 83 SER A O 1
#

Foldseek 3Di:
DDAADPPAPFPDDDHGDDDDDDDDDDDDDDDPVCPVVVVVCCCVPPRGNDDDDDDDDDDDDDPDDPDDDDDDPDDDDPVVVVD

InterPro domains:
  IPR036069 DUF34/NIF3 superfamily [SSF102705] (1-82)

pLDDT: mean 85.4, std 11.35, range [55.97, 97.5]

Mean predicted aligned error: 10.56 Å

Solvent-accessible surface area (backbone atoms only — not comparable to full-atom values): 6141 Å² total; per-residue (Å²): 106,54,61,45,49,94,92,59,84,64,84,71,75,54,77,76,42,81,38,83,61,94,77,83,90,84,84,84,90,76,58,82,87,44,49,70,60,50,53,51,48,47,71,72,68,46,82,48,95,80,74,88,85,82,89,79,89,79,90,70,90,68,98,74,73,90,79,85,87,84,81,72,98,63,94,74,59,70,71,78,71,76,108

Sequence (83 aa):
QFKPIDDANPYLGEIGEIEYVDEVKLEFMISYQQQQLTEKAIHQYHPYETPVYDFIELTKEGSYGLGIIGELNEPMNIEDFVS

Secondary structure (DSSP, 8-state):
-B-PPTT---SSS-TTS-B------------GGGHHHHHHHHHHH-SSSS------------S--SS-----SS---HHHHH-